Protein AF-A0A3N5P200-F1 (afdb_monomer)

Sequence (108 aa):
MTDNEIVDVAVVGGGVSGLSAAYELKKRKRSVVVLERDERPGGVIRTERVGEFVIDAGPDALLVQKPAAVALCNELGLGDRLFPTKLPRTAFILRNGELHPLPGASVL

Secondary structure (DSSP, 8-state):
-------SEEEE--BHHHHHHHHHHHHTT--EEEE-SSSSSBTT--EEEETTEEEESS-----TTSHHHHHHHHHTT-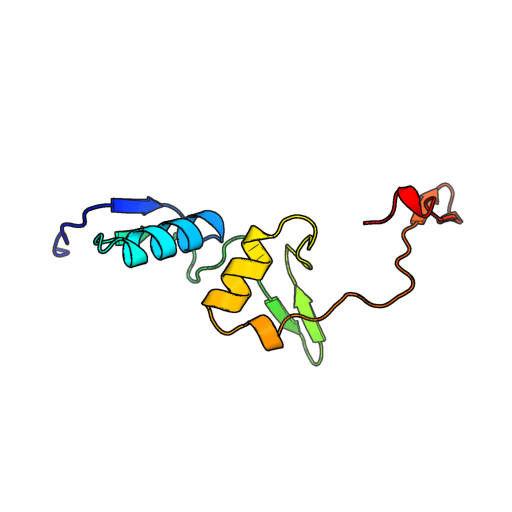GGG--PPPSSP--EEEETTEEEEPPGGG--

Foldseek 3Di:
DDDPDDWPEEFEALAPVSVVVVVVCVVVVGGYDYHHPDPDGHVQFDWDDDPPDIDTNHDDDDDVVPVVVCVVCVVVVNNVVDDDDDPPQWDFDQDPNDTHTDDSVPGD

Radius of gyration: 19.35 Å; Cα contacts (8 Å, |Δi|>4): 114; chains: 1; bounding box: 48×35×55 Å

Nearest PDB structures (foldseek):
  8eef-assembly1_A  TM=7.905E-01  e=2.473E-04  Corynebacterium ammoniagenes
  8eek-assembly1_A  TM=7.973E-01  e=3.230E-04  Corynebacterium ammoniagenes
  8eel-assembly2_B  TM=7.969E-01  e=4.510E-04  Corynebacterium ammoniagenes
  8eei-assembly1_A  TM=7.973E-01  e=5.155E-04  Corynebacterium ammoniagenes
  8eef-assembly2_B  TM=7.872E-01  e=4.822E-04  Corynebacterium ammoniagenes

pLDDT: mean 93.82, std 8.79, range [42.09, 98.56]

Structure (mmCIF, N/CA/C/O backbone):
data_AF-A0A3N5P200-F1
#
_entry.id   AF-A0A3N5P200-F1
#
loop_
_atom_site.group_PDB
_atom_site.id
_atom_site.type_symbol
_atom_site.label_atom_id
_atom_site.label_alt_id
_atom_site.label_comp_id
_atom_site.label_asym_id
_atom_site.label_entity_id
_atom_site.label_seq_id
_atom_site.pdbx_PDB_ins_code
_atom_site.Cartn_x
_atom_site.Cartn_y
_atom_site.Cartn_z
_atom_site.occupancy
_atom_site.B_iso_or_equiv
_atom_site.auth_seq_id
_atom_site.auth_comp_id
_atom_site.auth_asym_id
_atom_site.auth_atom_id
_atom_site.pdbx_PDB_model_num
ATOM 1 N N . MET A 1 1 ? -29.654 -16.324 13.836 1.00 42.09 1 MET A N 1
ATOM 2 C CA . MET A 1 1 ? -29.914 -14.893 14.086 1.00 42.09 1 MET A CA 1
ATOM 3 C C . MET A 1 1 ? -28.587 -14.303 14.500 1.00 42.09 1 MET A C 1
ATOM 5 O O . MET A 1 1 ? -28.072 -14.708 15.528 1.00 42.09 1 MET A O 1
ATOM 9 N N . THR A 1 2 ? -27.958 -13.524 13.627 1.00 49.53 2 THR A N 1
ATOM 10 C CA . THR A 1 2 ? -26.674 -12.873 13.911 1.00 49.53 2 THR A CA 1
ATOM 11 C C . THR A 1 2 ? -26.916 -11.723 14.878 1.00 49.53 2 THR A C 1
ATOM 13 O O . THR A 1 2 ? -27.797 -10.902 14.617 1.00 49.53 2 THR A O 1
ATOM 16 N N . ASP A 1 3 ? -26.170 -11.684 15.981 1.00 61.50 3 ASP A N 1
ATOM 17 C CA . ASP A 1 3 ? -26.147 -10.535 16.881 1.00 61.50 3 ASP A CA 1
ATOM 18 C C . ASP A 1 3 ? -25.823 -9.280 16.069 1.00 61.50 3 ASP A C 1
ATOM 20 O O . ASP A 1 3 ? -24.831 -9.223 15.340 1.00 61.50 3 ASP A O 1
ATOM 24 N N . ASN A 1 4 ? -26.716 -8.297 16.132 1.00 69.88 4 ASN A N 1
ATOM 25 C CA . ASN A 1 4 ? -26.542 -7.037 15.433 1.00 69.88 4 ASN A CA 1
ATOM 26 C C . ASN A 1 4 ? -25.586 -6.183 16.275 1.00 69.88 4 ASN A C 1
ATOM 28 O O . ASN A 1 4 ? -26.018 -5.478 17.187 1.00 69.88 4 ASN A O 1
ATOM 32 N N . GLU A 1 5 ? -24.283 -6.319 16.036 1.00 77.38 5 GLU A N 1
ATOM 33 C CA . GLU A 1 5 ? -23.275 -5.540 16.752 1.00 77.38 5 GLU A CA 1
ATOM 34 C C . GLU A 1 5 ? -23.427 -4.055 16.386 1.00 77.38 5 GLU A C 1
ATOM 36 O O . GLU A 1 5 ? -23.278 -3.654 15.230 1.00 77.38 5 GLU A O 1
ATOM 41 N N . ILE A 1 6 ? -23.779 -3.229 17.375 1.00 89.62 6 ILE A N 1
ATOM 42 C CA . ILE A 1 6 ? -23.916 -1.784 17.189 1.00 89.62 6 ILE A CA 1
ATOM 43 C C . ILE A 1 6 ? -22.513 -1.174 17.176 1.00 89.62 6 ILE A C 1
ATOM 45 O O . ILE A 1 6 ? -21.809 -1.190 18.186 1.00 89.62 6 ILE A O 1
ATOM 49 N N . VAL A 1 7 ? -22.128 -0.599 16.038 1.00 95.94 7 VAL A N 1
ATOM 50 C CA . VAL A 1 7 ? -20.871 0.139 15.861 1.00 95.94 7 VAL A CA 1
ATOM 51 C C . VAL A 1 7 ? -21.135 1.597 15.488 1.00 95.94 7 VAL A C 1
ATOM 53 O O . VAL A 1 7 ? -22.174 1.910 14.908 1.00 95.94 7 VAL A O 1
ATOM 56 N N . ASP A 1 8 ? -20.186 2.489 15.785 1.00 97.25 8 ASP A N 1
ATOM 57 C CA . ASP A 1 8 ? -20.280 3.907 15.417 1.00 97.25 8 ASP A CA 1
ATOM 58 C C . ASP A 1 8 ? -20.264 4.091 13.891 1.00 97.25 8 ASP A C 1
ATOM 60 O O . ASP A 1 8 ? -20.932 4.980 13.361 1.00 97.25 8 ASP A O 1
ATOM 64 N N . VAL A 1 9 ? -19.458 3.286 13.180 1.00 98.25 9 VAL A N 1
ATOM 65 C CA . VAL A 1 9 ? -19.245 3.413 11.731 1.00 98.25 9 VAL A CA 1
ATOM 66 C C . VAL A 1 9 ? -19.127 2.044 11.057 1.00 98.25 9 VAL A C 1
ATOM 68 O O . VAL A 1 9 ? -18.338 1.197 11.470 1.00 98.25 9 VAL A O 1
ATOM 71 N N . ALA A 1 10 ? -19.847 1.861 9.950 1.00 97.88 10 ALA A N 1
ATOM 72 C CA . ALA A 1 10 ? -19.617 0.764 9.014 1.00 97.88 10 ALA A CA 1
ATOM 73 C C . ALA A 1 10 ? -18.840 1.261 7.787 1.00 97.88 10 ALA A C 1
ATOM 75 O O . ALA A 1 10 ? -19.236 2.232 7.141 1.00 97.88 10 ALA A O 1
ATOM 76 N N . VAL A 1 11 ? -17.738 0.587 7.457 1.00 98.44 11 VAL A N 1
ATOM 77 C CA . VAL A 1 11 ? -16.939 0.832 6.250 1.00 98.44 11 VAL A CA 1
ATOM 78 C C . VAL A 1 11 ? -17.203 -0.297 5.260 1.00 98.44 11 VAL A C 1
ATOM 80 O O . VAL A 1 11 ? -16.958 -1.460 5.567 1.00 98.44 11 VAL A O 1
ATOM 83 N N . VAL A 1 12 ? -17.690 0.037 4.066 1.00 98.25 12 VAL A N 1
ATOM 84 C CA . VAL A 1 12 ? -17.948 -0.942 3.000 1.00 98.25 12 VAL A CA 1
ATOM 85 C C . VAL A 1 12 ? -16.774 -0.943 2.022 1.00 98.25 12 VAL A C 1
ATOM 87 O O . VAL A 1 12 ? -16.504 0.063 1.367 1.00 98.25 12 VAL A O 1
ATOM 90 N N . GLY A 1 13 ? -16.083 -2.078 1.936 1.00 98.56 13 GLY A N 1
ATOM 91 C CA . GLY A 1 13 ? -14.862 -2.292 1.164 1.00 98.56 13 GLY A CA 1
ATOM 92 C C . GLY A 1 13 ? -13.614 -2.363 2.049 1.00 98.56 13 GLY A C 1
ATOM 93 O O . GLY A 1 13 ? -13.258 -1.409 2.738 1.00 98.56 13 GLY A O 1
ATOM 94 N N . GLY A 1 14 ? -12.899 -3.481 1.973 1.00 98.44 14 GLY A N 1
ATOM 95 C CA . GLY A 1 14 ? -11.635 -3.776 2.649 1.00 98.44 14 GLY A CA 1
ATOM 96 C C . GLY A 1 14 ? -10.394 -3.468 1.807 1.00 98.44 14 GLY A C 1
ATOM 97 O O . GLY A 1 14 ? -9.332 -4.036 2.050 1.00 98.44 14 GLY A O 1
ATOM 98 N N . GLY A 1 15 ? -10.499 -2.585 0.809 1.00 98.38 15 GLY A N 1
ATOM 99 C CA . GLY A 1 15 ? -9.350 -2.043 0.075 1.00 98.38 15 GLY A CA 1
ATOM 100 C C . GLY A 1 15 ? -8.556 -1.005 0.878 1.00 98.38 15 GLY A C 1
ATOM 101 O O . GLY A 1 15 ? -8.953 -0.616 1.976 1.00 98.38 15 GLY A O 1
ATOM 102 N N . VAL A 1 16 ? -7.454 -0.495 0.314 1.00 97.44 16 VAL A N 1
ATOM 103 C CA . VAL A 1 16 ? -6.561 0.468 0.998 1.00 97.44 16 VAL A CA 1
ATOM 104 C C . VAL A 1 16 ? -7.293 1.693 1.551 1.00 97.44 16 VAL A C 1
ATOM 106 O O . VAL A 1 16 ? -7.009 2.112 2.670 1.00 97.44 16 VAL A O 1
ATOM 109 N N . SER A 1 17 ? -8.277 2.227 0.822 1.00 97.94 17 SER A N 1
ATOM 110 C CA . SER A 1 17 ? -9.080 3.366 1.277 1.00 97.94 17 SER A CA 1
ATOM 111 C C . SER A 1 17 ? -9.923 3.016 2.505 1.00 97.94 17 SER A C 1
ATOM 113 O O . SER A 1 17 ? -9.911 3.761 3.482 1.00 97.94 17 SER A O 1
ATOM 115 N N . GLY A 1 18 ? -10.611 1.872 2.482 1.00 98.56 18 GLY A N 1
ATOM 116 C CA . GLY A 1 18 ? -11.461 1.429 3.587 1.00 98.56 18 GLY A CA 1
ATOM 117 C C . GLY A 1 18 ? -10.657 1.034 4.823 1.00 98.56 18 GLY A C 1
ATOM 118 O O . GLY A 1 18 ? -10.967 1.475 5.927 1.00 98.56 18 GLY A O 1
ATOM 119 N N . LEU A 1 19 ? -9.560 0.293 4.641 1.00 98.44 19 LEU A N 1
ATOM 120 C CA . LEU A 1 19 ? -8.661 -0.079 5.736 1.00 98.44 19 LEU A CA 1
ATOM 121 C C . LEU A 1 19 ? -7.998 1.144 6.376 1.00 98.44 19 LEU A C 1
ATOM 123 O O . LEU A 1 19 ? -7.943 1.229 7.600 1.00 98.44 19 LEU A O 1
ATOM 127 N N . SER A 1 20 ? -7.550 2.114 5.574 1.00 97.88 20 SER A N 1
ATOM 128 C CA . SER A 1 20 ? -6.979 3.364 6.097 1.00 97.88 20 SER A CA 1
ATOM 129 C C . SER A 1 20 ? -8.023 4.180 6.862 1.00 97.88 20 SER A C 1
ATOM 131 O O . SER A 1 20 ? -7.729 4.700 7.937 1.00 97.88 20 SER A O 1
ATOM 133 N N . ALA A 1 21 ? -9.261 4.257 6.360 1.00 98.38 21 ALA A N 1
ATOM 134 C CA . ALA A 1 21 ? -10.352 4.933 7.060 1.00 98.38 21 ALA A CA 1
ATOM 135 C C . ALA A 1 21 ? -10.681 4.252 8.399 1.00 98.38 21 ALA A C 1
ATOM 137 O O . ALA A 1 21 ? -10.768 4.922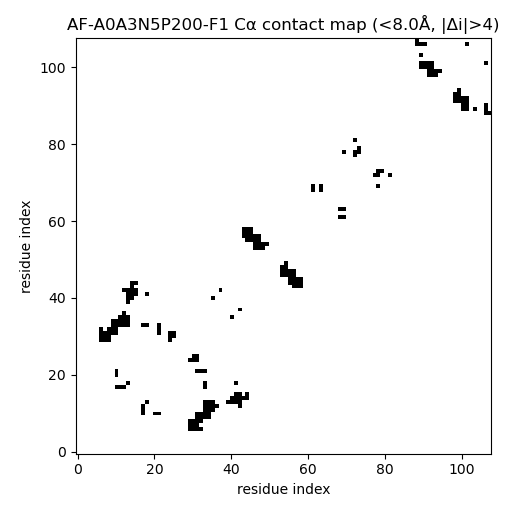 9.429 1.00 98.38 21 ALA A O 1
ATOM 138 N N . ALA A 1 22 ? -10.805 2.922 8.406 1.00 98.44 22 ALA A N 1
ATOM 139 C CA . ALA A 1 22 ? -11.058 2.149 9.619 1.00 98.44 22 ALA A CA 1
ATOM 140 C C . ALA A 1 22 ? -9.918 2.292 10.641 1.00 98.44 22 ALA A C 1
ATOM 142 O O . ALA A 1 22 ? -10.177 2.471 11.832 1.00 98.44 22 ALA A O 1
ATOM 143 N N . TYR A 1 23 ? -8.663 2.279 10.182 1.00 98.12 23 TYR A N 1
ATOM 144 C CA . TYR A 1 23 ? -7.484 2.514 11.016 1.00 98.12 23 TYR A CA 1
ATOM 145 C C . TYR A 1 23 ? -7.531 3.890 11.698 1.00 98.12 23 TYR A C 1
ATOM 147 O O . TYR A 1 23 ? -7.408 3.993 12.922 1.00 98.12 23 TYR A O 1
ATOM 155 N N . GLU A 1 24 ? -7.802 4.947 10.932 1.00 97.94 24 GLU A N 1
ATOM 156 C CA . GLU A 1 24 ? -7.899 6.316 11.444 1.00 97.94 24 GLU A CA 1
ATOM 157 C C . GLU A 1 24 ? -9.086 6.520 12.403 1.00 97.94 24 GLU A C 1
ATOM 159 O O . GLU A 1 24 ? -8.968 7.233 13.409 1.00 97.94 24 GLU A O 1
ATOM 164 N N . LEU A 1 25 ? -10.229 5.883 12.141 1.00 98.31 25 LEU A N 1
ATOM 165 C CA . LEU A 1 25 ? -11.389 5.897 13.038 1.00 98.31 25 LEU A CA 1
ATOM 166 C C . LEU A 1 25 ? -11.094 5.167 14.355 1.00 98.31 25 LEU A C 1
ATOM 168 O O . LEU A 1 25 ? -11.416 5.680 15.432 1.00 98.31 25 LEU A O 1
ATOM 172 N N . LYS A 1 26 ? -10.405 4.022 14.291 1.00 97.38 26 LYS A N 1
ATOM 173 C CA . LYS A 1 26 ? -9.992 3.264 15.478 1.00 97.38 26 LYS A CA 1
ATOM 174 C C . LYS A 1 26 ? -9.017 4.061 16.347 1.00 97.38 26 LYS A C 1
ATOM 176 O O . LYS A 1 26 ? -9.188 4.104 17.565 1.00 97.38 26 LYS A O 1
ATOM 181 N N . LYS A 1 27 ? -8.060 4.782 15.745 1.00 97.25 27 LYS A N 1
ATOM 182 C CA . LYS A 1 27 ? -7.177 5.730 16.462 1.00 97.25 27 LYS A CA 1
ATOM 183 C C . LYS A 1 27 ? -7.958 6.819 17.206 1.00 97.25 27 LYS A C 1
ATOM 185 O O . LYS A 1 27 ? -7.551 7.250 18.282 1.00 97.25 27 LYS A O 1
ATOM 190 N N . ARG A 1 28 ? -9.113 7.225 16.672 1.00 97.62 28 ARG A N 1
ATOM 191 C CA . ARG A 1 28 ? -10.045 8.186 17.293 1.00 97.62 28 ARG A CA 1
ATOM 192 C C . ARG A 1 28 ? -11.044 7.535 18.255 1.00 97.62 28 ARG A C 1
ATOM 194 O O . ARG A 1 28 ? -12.012 8.185 18.642 1.00 97.62 28 ARG A O 1
ATOM 201 N N . LYS A 1 29 ? -10.797 6.285 18.668 1.00 97.69 29 LYS A N 1
ATOM 202 C CA . LYS A 1 29 ? -11.606 5.523 19.632 1.00 97.69 29 LYS A CA 1
ATOM 203 C C . LYS A 1 29 ? -13.067 5.343 19.196 1.00 97.69 29 LYS A C 1
ATOM 205 O O . LYS A 1 29 ? -13.958 5.353 20.038 1.00 97.69 29 LYS A O 1
ATOM 210 N N . ARG A 1 30 ? -13.306 5.193 17.890 1.00 98.12 30 ARG A N 1
ATOM 211 C CA . ARG A 1 30 ? -14.613 4.802 17.340 1.00 98.12 30 ARG A CA 1
ATOM 212 C C . ARG A 1 30 ? -14.687 3.293 17.152 1.00 98.12 30 ARG A C 1
ATOM 214 O O . ARG A 1 30 ? -13.688 2.689 16.749 1.00 98.12 30 ARG A O 1
ATOM 221 N N . SER A 1 31 ? -15.844 2.693 17.423 1.00 97.62 31 SER A N 1
ATOM 222 C CA . SER A 1 31 ? -16.105 1.302 17.037 1.00 97.62 31 SER A CA 1
ATOM 223 C C . SER A 1 31 ? -16.404 1.241 15.538 1.00 97.62 31 SER A C 1
ATOM 225 O O . SER A 1 31 ? -17.159 2.053 15.003 1.00 97.62 31 SER A O 1
ATOM 227 N N . VAL A 1 32 ? -15.753 0.316 14.832 1.00 97.75 32 VAL A N 1
ATOM 228 C CA . VAL A 1 32 ? -15.827 0.228 13.369 1.00 97.75 32 VAL A CA 1
ATOM 229 C C . VAL A 1 32 ? -15.953 -1.221 12.945 1.00 97.75 32 VAL A C 1
ATOM 231 O O . VAL A 1 32 ? -15.167 -2.056 13.393 1.00 97.75 32 VAL A O 1
ATOM 234 N N . VAL A 1 33 ? -16.877 -1.488 12.024 1.00 97.44 33 VAL A N 1
ATOM 235 C CA . VAL A 1 33 ? -16.920 -2.742 11.263 1.00 97.44 33 VAL A CA 1
ATOM 236 C C . VAL A 1 33 ? -16.491 -2.478 9.821 1.00 97.44 33 VAL A C 1
ATOM 238 O O . VAL A 1 33 ? -16.891 -1.478 9.222 1.00 97.44 33 VAL A O 1
ATOM 241 N N . VAL A 1 34 ? -15.663 -3.362 9.262 1.00 98.19 34 VAL A N 1
ATOM 242 C CA . VAL A 1 34 ? -15.296 -3.347 7.839 1.00 98.19 34 VAL A CA 1
ATOM 243 C C . VAL A 1 34 ? -15.981 -4.524 7.163 1.00 98.19 34 VAL A C 1
ATOM 245 O O . VAL A 1 34 ? -15.799 -5.667 7.576 1.00 98.19 34 VAL A O 1
ATOM 248 N N . LEU A 1 35 ? -16.762 -4.238 6.129 1.00 97.88 35 LEU A N 1
ATOM 249 C CA . LEU A 1 35 ? -17.468 -5.230 5.330 1.00 97.88 35 LEU A CA 1
ATOM 250 C C . LEU A 1 35 ? -16.731 -5.388 4.000 1.00 97.88 35 LEU A C 1
ATOM 252 O O . LEU A 1 35 ? -16.716 -4.465 3.189 1.00 97.88 35 LEU A O 1
ATOM 256 N N . GLU A 1 36 ? -16.116 -6.543 3.781 1.00 98.00 36 GLU A N 1
ATOM 257 C CA . GLU A 1 36 ? -15.456 -6.910 2.526 1.00 98.00 36 GLU A CA 1
ATOM 258 C C . GLU A 1 36 ? -16.198 -8.102 1.915 1.00 98.00 36 GLU A C 1
ATOM 260 O O . GLU A 1 36 ? -16.622 -9.009 2.630 1.00 98.00 36 GLU A O 1
ATOM 265 N N . ARG A 1 37 ? -16.411 -8.057 0.600 1.00 98.00 37 ARG A N 1
ATOM 266 C CA . ARG A 1 37 ? -17.076 -9.125 -0.149 1.00 98.00 37 ARG A CA 1
ATOM 267 C C . ARG A 1 37 ? -16.115 -10.280 -0.419 1.00 98.00 37 ARG A C 1
ATOM 269 O O . ARG A 1 37 ? -16.545 -11.430 -0.439 1.00 98.00 37 ARG A O 1
ATOM 276 N N . ASP A 1 38 ? -14.856 -9.964 -0.687 1.00 96.81 38 ASP A N 1
ATOM 277 C CA . ASP A 1 38 ? -13.838 -10.947 -1.023 1.00 96.81 38 ASP A CA 1
ATOM 278 C C . ASP A 1 38 ? -13.329 -11.663 0.246 1.00 96.81 38 ASP A C 1
ATOM 280 O O . ASP A 1 38 ? -13.385 -11.142 1.358 1.00 96.81 38 ASP A O 1
ATOM 284 N N . GLU A 1 39 ? -12.770 -12.865 0.095 1.00 96.88 39 GLU A N 1
ATOM 285 C CA . GLU A 1 39 ? -12.278 -13.676 1.228 1.00 96.88 39 GLU A CA 1
ATOM 286 C C . GLU A 1 39 ? -11.052 -13.074 1.943 1.00 96.88 39 GLU A C 1
ATOM 288 O O . GLU A 1 39 ? -10.600 -13.581 2.971 1.00 96.88 39 GLU A O 1
ATOM 293 N N . ARG A 1 40 ? -10.484 -11.996 1.395 1.00 96.38 40 ARG A N 1
ATOM 294 C CA . ARG A 1 40 ? -9.304 -11.316 1.927 1.00 96.38 40 ARG A CA 1
ATOM 295 C C . ARG A 1 40 ? -9.463 -9.796 1.847 1.00 96.38 40 ARG A C 1
ATOM 297 O O . ARG A 1 40 ? -10.023 -9.289 0.875 1.00 96.38 40 ARG A O 1
ATOM 304 N N . PRO A 1 41 ? -8.864 -9.046 2.782 1.00 97.50 41 PRO A N 1
ATOM 305 C CA . PRO A 1 41 ? -8.696 -7.610 2.623 1.00 97.50 41 PRO A CA 1
ATOM 306 C C . PRO A 1 41 ? -7.596 -7.278 1.592 1.00 97.50 41 PRO A C 1
ATOM 308 O O . PRO A 1 41 ? -6.808 -8.129 1.164 1.00 97.50 41 PRO A O 1
ATOM 311 N N . GLY A 1 42 ? -7.523 -6.002 1.217 1.00 97.00 42 GLY A N 1
ATOM 312 C CA . GLY A 1 42 ? -6.503 -5.417 0.339 1.00 97.00 42 GLY A CA 1
ATOM 313 C C . GLY A 1 42 ? -7.062 -4.861 -0.971 1.00 97.00 42 GLY A C 1
ATOM 314 O O . GLY A 1 42 ? -6.487 -3.929 -1.540 1.00 97.00 42 GLY A O 1
ATOM 315 N N . GLY A 1 43 ? -8.214 -5.361 -1.430 1.00 96.88 43 GLY A N 1
ATOM 316 C CA . GLY A 1 43 ? -8.786 -4.992 -2.725 1.00 96.88 43 GLY A CA 1
ATOM 317 C C . GLY A 1 43 ? -7.791 -5.252 -3.863 1.00 96.88 43 GLY A C 1
ATOM 318 O O . GLY A 1 43 ? -7.242 -6.352 -3.978 1.00 96.88 43 GLY A O 1
ATOM 319 N N . VAL A 1 44 ? -7.514 -4.219 -4.668 1.00 96.50 44 VAL A N 1
ATOM 320 C CA . VAL A 1 44 ? -6.550 -4.283 -5.785 1.00 96.50 44 VAL A CA 1
ATOM 321 C C . VAL A 1 44 ? -5.095 -4.460 -5.341 1.00 96.50 44 VAL A C 1
ATOM 323 O O . VAL A 1 44 ? -4.266 -4.860 -6.152 1.00 96.50 44 VAL A O 1
ATOM 326 N N . ILE A 1 45 ? -4.762 -4.186 -4.073 1.00 97.31 45 ILE A N 1
ATOM 327 C CA . ILE A 1 45 ? -3.429 -4.481 -3.537 1.00 97.31 45 ILE A CA 1
ATOM 328 C C . ILE A 1 45 ? -3.370 -5.973 -3.229 1.00 97.31 45 ILE A C 1
ATOM 330 O O . ILE A 1 45 ? -4.063 -6.483 -2.337 1.00 97.31 45 ILE A O 1
ATOM 334 N N . ARG A 1 46 ? -2.548 -6.681 -3.998 1.00 96.25 46 ARG A N 1
ATOM 335 C CA . ARG A 1 46 ? -2.339 -8.117 -3.868 1.00 96.25 46 ARG A CA 1
ATOM 336 C C . ARG A 1 46 ? -0.931 -8.459 -4.321 1.00 96.25 46 ARG A C 1
ATOM 338 O O . ARG A 1 46 ? -0.551 -8.120 -5.435 1.00 96.25 46 ARG A O 1
ATOM 345 N N . THR A 1 47 ? -0.231 -9.196 -3.475 1.00 96.38 47 THR A N 1
ATOM 346 C CA . THR A 1 47 ? 1.068 -9.783 -3.788 1.00 96.38 47 THR A CA 1
ATOM 347 C C . THR A 1 47 ? 0.923 -11.301 -3.789 1.00 96.38 47 THR A C 1
ATOM 349 O O . THR A 1 47 ? 0.335 -11.879 -2.872 1.00 96.38 47 THR A O 1
ATOM 352 N N . GLU A 1 48 ? 1.448 -11.951 -4.818 1.00 95.94 48 GLU A N 1
ATOM 353 C CA . GLU A 1 48 ? 1.379 -13.394 -5.038 1.00 95.94 48 GLU A CA 1
ATOM 354 C C . GLU A 1 48 ? 2.780 -13.993 -5.123 1.00 95.94 48 GLU A C 1
ATOM 356 O O . GLU A 1 48 ? 3.734 -13.329 -5.527 1.00 95.94 48 GLU A O 1
ATOM 361 N N . ARG A 1 49 ? 2.908 -15.267 -4.741 1.00 97.50 49 ARG A N 1
ATOM 362 C CA . ARG A 1 49 ? 4.130 -16.046 -4.952 1.00 97.50 49 ARG A CA 1
ATOM 363 C C . ARG A 1 49 ? 3.877 -17.081 -6.033 1.00 97.50 49 ARG A C 1
ATOM 365 O O . ARG A 1 49 ? 2.985 -17.911 -5.879 1.00 97.50 49 ARG A O 1
ATOM 372 N N . VAL A 1 50 ? 4.663 -17.032 -7.103 1.00 96.56 50 VAL A N 1
ATOM 373 C CA . VAL A 1 50 ? 4.565 -17.964 -8.232 1.00 96.56 50 VAL A CA 1
ATOM 374 C C . VAL A 1 50 ? 5.942 -18.573 -8.455 1.00 96.56 50 VAL A C 1
ATOM 376 O O . VAL A 1 50 ? 6.852 -17.909 -8.945 1.00 96.56 50 VAL A O 1
ATOM 379 N N . GLY A 1 51 ? 6.116 -19.831 -8.044 1.00 96.31 51 GLY A N 1
ATOM 380 C CA . GLY A 1 51 ? 7.442 -20.445 -7.960 1.00 96.31 51 GLY A CA 1
ATOM 381 C C . GLY A 1 51 ? 8.352 -19.642 -7.026 1.00 96.31 51 GLY A C 1
ATOM 382 O O . GLY A 1 51 ? 7.993 -19.380 -5.879 1.00 96.31 51 GLY A O 1
ATOM 383 N N . GLU A 1 52 ? 9.508 -19.217 -7.532 1.00 97.50 52 GLU A N 1
ATOM 384 C CA . GLU A 1 52 ? 10.471 -18.390 -6.789 1.00 97.50 52 GLU A CA 1
ATOM 385 C C . GLU A 1 52 ? 10.178 -16.881 -6.878 1.00 97.50 52 GLU A C 1
ATOM 387 O O . GLU A 1 52 ? 10.851 -16.073 -6.235 1.00 97.50 52 GLU A O 1
ATOM 392 N N . PHE A 1 53 ? 9.167 -16.480 -7.654 1.00 97.25 53 PHE A N 1
ATOM 393 C CA . PHE A 1 53 ? 8.850 -15.076 -7.897 1.00 97.25 53 PHE A CA 1
ATOM 394 C C . PHE A 1 53 ? 7.837 -14.523 -6.896 1.00 97.25 53 PHE A C 1
ATOM 396 O O . PHE A 1 53 ? 6.937 -15.223 -6.431 1.00 97.25 53 PHE A O 1
ATOM 403 N N . VAL A 1 54 ? 7.968 -13.226 -6.617 1.00 96.50 54 VAL A N 1
ATOM 404 C CA . VAL A 1 54 ? 6.976 -12.405 -5.915 1.00 96.50 54 VAL A CA 1
ATOM 405 C C . VAL A 1 54 ? 6.418 -11.411 -6.928 1.00 96.50 54 VAL A C 1
ATOM 407 O O . VAL A 1 54 ? 7.196 -10.720 -7.582 1.00 96.50 54 VAL A O 1
ATOM 410 N N . ILE A 1 55 ? 5.098 -11.378 -7.088 1.00 96.69 55 ILE A N 1
ATOM 411 C CA . ILE A 1 55 ? 4.415 -10.624 -8.145 1.00 96.69 55 ILE A CA 1
ATOM 412 C C . ILE A 1 55 ? 3.329 -9.759 -7.515 1.00 96.69 55 ILE A C 1
ATOM 414 O O . ILE A 1 55 ? 2.498 -10.273 -6.770 1.00 96.69 55 ILE A O 1
ATOM 418 N N . ASP A 1 56 ? 3.297 -8.474 -7.851 1.00 96.62 56 ASP A N 1
ATOM 419 C CA . ASP A 1 56 ? 2.169 -7.607 -7.524 1.00 96.62 56 ASP A CA 1
ATOM 420 C C . ASP A 1 56 ? 1.111 -7.689 -8.630 1.00 96.62 56 ASP A C 1
ATOM 422 O O . ASP A 1 56 ? 1.403 -7.493 -9.809 1.00 96.62 56 ASP A O 1
ATOM 426 N N . ALA A 1 57 ? -0.133 -8.001 -8.261 1.00 95.06 57 ALA A N 1
ATOM 427 C CA . ALA A 1 57 ? -1.236 -8.172 -9.213 1.00 95.06 57 ALA A CA 1
ATOM 428 C C . ALA A 1 57 ? -1.949 -6.852 -9.566 1.00 95.06 57 ALA A C 1
ATOM 430 O O . ALA A 1 57 ? -2.896 -6.844 -10.353 1.00 95.06 57 ALA A O 1
ATOM 431 N N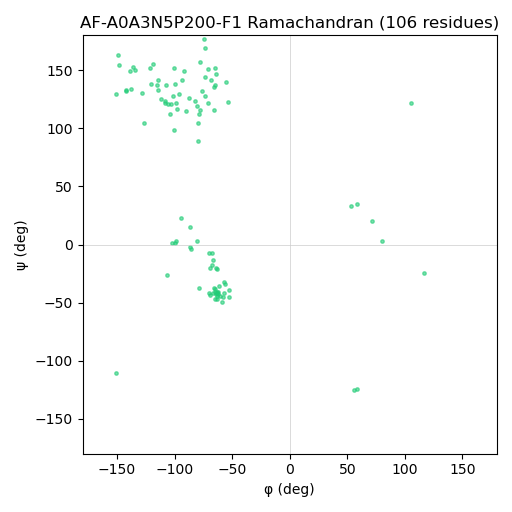 . GLY A 1 58 ? -1.535 -5.744 -8.952 1.00 94.75 58 GLY A N 1
ATOM 432 C CA . GLY A 1 58 ? -2.145 -4.431 -9.114 1.00 94.75 58 GLY A CA 1
ATOM 433 C C . GLY A 1 58 ? -1.103 -3.331 -8.912 1.00 94.75 58 GLY A C 1
ATOM 434 O O . GLY A 1 58 ? -0.238 -3.180 -9.770 1.00 94.75 58 GLY A O 1
ATOM 435 N N . PRO A 1 59 ? -1.160 -2.547 -7.822 1.00 95.25 59 PRO A N 1
ATOM 436 C CA . PRO A 1 59 ? -0.132 -1.548 -7.531 1.00 95.25 59 PRO A CA 1
ATOM 437 C C . PRO A 1 59 ? 1.224 -2.190 -7.220 1.00 95.25 59 PRO A C 1
ATOM 439 O O . PRO A 1 59 ? 1.282 -3.117 -6.417 1.00 95.25 59 PRO A O 1
ATOM 442 N N . ASP A 1 60 ? 2.291 -1.645 -7.798 1.00 92.81 60 ASP A N 1
ATOM 443 C CA . ASP A 1 60 ? 3.679 -2.111 -7.663 1.00 92.81 60 ASP A CA 1
ATOM 444 C C . ASP A 1 60 ? 4.544 -1.194 -6.775 1.00 92.81 60 ASP A C 1
ATOM 446 O O . ASP A 1 60 ? 5.525 -1.629 -6.172 1.00 92.81 60 ASP A O 1
ATOM 450 N N . ALA A 1 61 ? 4.197 0.093 -6.679 1.00 92.75 61 ALA A N 1
ATOM 451 C CA . ALA A 1 61 ? 4.988 1.074 -5.946 1.00 92.75 61 ALA A CA 1
ATOM 452 C C . ALA A 1 61 ? 4.157 2.203 -5.316 1.00 92.75 61 ALA A C 1
ATOM 454 O O . ALA A 1 61 ? 3.016 2.489 -5.684 1.00 92.75 61 ALA A O 1
ATOM 455 N N . LEU A 1 62 ? 4.783 2.896 -4.361 1.00 93.12 62 LEU A N 1
ATOM 456 C CA . LEU A 1 62 ? 4.286 4.135 -3.767 1.00 93.12 62 LEU A CA 1
ATOM 457 C C . LEU A 1 62 ? 4.992 5.343 -4.395 1.00 93.12 62 LEU A C 1
ATOM 459 O O . LEU A 1 62 ? 6.214 5.357 -4.540 1.00 93.12 62 LEU A O 1
ATOM 463 N N . LEU A 1 63 ? 4.235 6.403 -4.686 1.00 91.00 63 LEU A N 1
ATOM 464 C CA . LEU A 1 63 ? 4.800 7.699 -5.069 1.00 91.00 63 LEU A CA 1
ATOM 465 C C . LEU A 1 63 ? 5.265 8.447 -3.819 1.00 91.00 63 LEU A C 1
ATOM 467 O O . LEU A 1 63 ? 4.447 9.004 -3.087 1.00 91.00 63 LEU A O 1
ATOM 471 N N . VAL A 1 64 ? 6.576 8.492 -3.586 1.00 89.31 64 VAL A 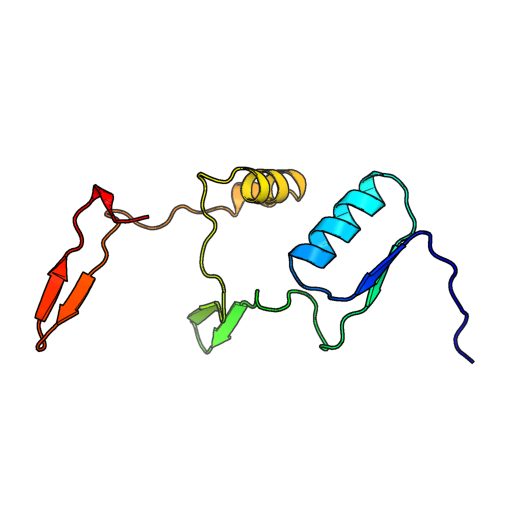N 1
ATOM 472 C CA . VAL A 1 64 ? 7.170 9.128 -2.393 1.00 89.31 64 VAL A CA 1
ATOM 473 C C . VAL A 1 64 ? 6.906 10.635 -2.310 1.00 89.31 64 VAL A C 1
ATOM 475 O O . VAL A 1 64 ? 6.916 11.196 -1.219 1.00 89.31 64 VAL A O 1
ATOM 478 N N . GLN A 1 65 ? 6.593 11.288 -3.436 1.00 90.00 65 GLN A N 1
ATOM 479 C CA . GLN A 1 65 ? 6.150 12.687 -3.469 1.00 90.00 65 GLN A CA 1
ATOM 480 C C . GLN A 1 65 ? 4.809 12.889 -2.736 1.00 90.00 65 GLN A C 1
ATOM 482 O O . GLN A 1 65 ? 4.478 14.012 -2.357 1.00 90.00 65 GLN A O 1
ATOM 487 N N . LYS A 1 66 ? 4.027 11.817 -2.532 1.00 92.88 66 LYS A N 1
ATOM 488 C CA . LYS A 1 66 ? 2.805 11.808 -1.720 1.00 92.88 66 LYS A CA 1
ATOM 489 C C . LYS A 1 66 ? 3.120 11.197 -0.347 1.00 92.88 66 LYS A C 1
ATOM 491 O O . LYS A 1 66 ? 3.100 9.974 -0.200 1.00 92.88 66 LYS A O 1
ATOM 496 N N . PRO A 1 67 ? 3.359 12.017 0.691 1.00 94.75 67 PRO A N 1
ATOM 497 C CA . PRO A 1 67 ? 3.941 11.539 1.946 1.00 94.75 67 PRO A CA 1
ATOM 498 C C . PRO A 1 67 ? 3.010 10.636 2.762 1.00 94.75 67 PRO A C 1
ATOM 500 O O . PRO A 1 67 ? 3.489 9.882 3.601 1.00 94.75 67 PRO A O 1
ATOM 503 N N . ALA A 1 68 ? 1.695 10.685 2.527 1.00 95.75 68 ALA A N 1
ATOM 504 C CA . ALA A 1 68 ? 0.704 9.992 3.351 1.00 95.75 68 ALA A CA 1
ATOM 505 C C . ALA A 1 68 ? 0.938 8.474 3.445 1.00 95.75 68 ALA A C 1
ATOM 507 O O . ALA A 1 68 ? 0.845 7.912 4.532 1.00 95.75 68 ALA A O 1
ATOM 508 N N . ALA A 1 69 ? 1.286 7.815 2.334 1.00 94.75 69 ALA A N 1
ATOM 509 C CA . ALA A 1 69 ? 1.525 6.372 2.339 1.00 94.75 69 ALA A CA 1
ATOM 510 C C . ALA A 1 69 ? 2.813 6.005 3.094 1.00 94.75 69 ALA A C 1
ATOM 512 O O . ALA A 1 69 ? 2.814 5.073 3.890 1.00 94.75 69 ALA A O 1
ATOM 513 N N . VAL A 1 70 ? 3.886 6.783 2.906 1.00 96.06 70 VAL A N 1
ATOM 514 C CA . VAL A 1 70 ? 5.157 6.601 3.630 1.00 96.06 70 VAL A CA 1
ATOM 515 C C . VAL A 1 70 ? 4.964 6.842 5.129 1.00 96.06 70 VAL A C 1
ATOM 517 O O . VAL A 1 70 ? 5.442 6.060 5.948 1.00 96.06 70 VAL A O 1
ATOM 520 N N . ALA A 1 71 ? 4.218 7.887 5.496 1.00 96.69 71 ALA A N 1
ATOM 521 C CA . ALA A 1 71 ? 3.883 8.183 6.884 1.00 96.69 71 ALA A CA 1
ATOM 522 C C . ALA A 1 71 ? 3.091 7.038 7.531 1.00 96.69 71 ALA A C 1
ATOM 524 O O . ALA A 1 71 ? 3.437 6.617 8.633 1.00 96.69 71 ALA A O 1
ATOM 525 N N . LEU A 1 72 ? 2.097 6.484 6.826 1.00 96.62 72 LEU A N 1
ATOM 526 C CA . LEU A 1 72 ? 1.338 5.327 7.301 1.00 96.62 72 LEU A CA 1
ATOM 527 C C . LEU A 1 72 ? 2.232 4.091 7.472 1.00 96.62 72 LEU A C 1
ATOM 529 O O . LEU A 1 72 ? 2.133 3.405 8.485 1.00 96.62 72 LEU A O 1
ATOM 533 N N . CYS A 1 73 ? 3.140 3.814 6.530 1.00 96.94 73 CYS A N 1
ATOM 534 C CA . CYS A 1 73 ? 4.105 2.723 6.680 1.00 96.94 73 CYS A CA 1
ATOM 535 C C . CYS A 1 73 ? 4.969 2.898 7.934 1.00 96.94 73 CYS A C 1
ATOM 537 O O . CYS A 1 73 ? 5.133 1.941 8.686 1.00 96.94 73 CYS A O 1
ATOM 539 N N . ASN A 1 74 ? 5.480 4.103 8.194 1.00 97.12 74 ASN A N 1
ATOM 540 C CA . ASN A 1 74 ? 6.261 4.381 9.401 1.00 97.12 74 ASN A CA 1
ATOM 541 C C . ASN A 1 74 ? 5.431 4.195 10.677 1.00 97.12 74 ASN A C 1
ATOM 543 O O . ASN A 1 74 ? 5.895 3.552 11.615 1.00 97.12 74 ASN A O 1
ATOM 547 N N . GLU A 1 75 ? 4.197 4.700 10.699 1.00 97.44 75 GLU A N 1
ATOM 548 C CA . GLU A 1 75 ? 3.296 4.554 11.847 1.00 97.44 75 GLU A CA 1
ATOM 549 C C . GLU A 1 75 ? 2.973 3.081 12.151 1.00 97.44 75 GLU A C 1
ATOM 551 O O . GLU A 1 75 ? 2.890 2.680 13.311 1.00 97.44 75 GLU A O 1
ATOM 556 N N . LEU A 1 76 ? 2.852 2.254 11.110 1.00 97.06 76 LEU A N 1
ATOM 557 C CA . LEU A 1 76 ? 2.625 0.812 11.223 1.00 97.06 76 LEU A CA 1
ATOM 558 C C . LEU A 1 76 ? 3.905 0.003 11.513 1.00 97.06 76 LEU A C 1
ATOM 560 O O . LEU A 1 76 ? 3.846 -1.227 11.539 1.00 97.06 76 LEU A O 1
ATOM 564 N N . GLY A 1 77 ? 5.061 0.652 11.702 1.00 97.88 77 GLY A N 1
ATOM 565 C CA . GLY A 1 77 ? 6.345 -0.026 11.931 1.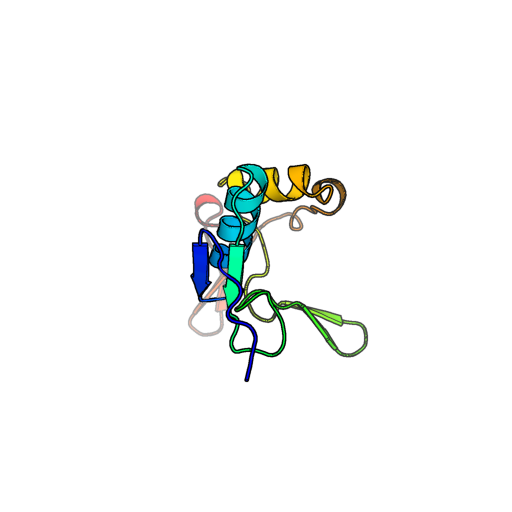00 97.88 77 GLY A CA 1
ATOM 566 C C . GLY A 1 77 ? 6.910 -0.736 10.693 1.00 97.88 77 GLY A C 1
ATOM 567 O O . GLY A 1 77 ? 7.730 -1.641 10.809 1.00 97.88 77 GLY A O 1
ATOM 568 N N . LEU A 1 78 ? 6.462 -0.349 9.497 1.00 97.31 78 LEU A N 1
ATOM 569 C CA . LEU A 1 78 ? 6.888 -0.898 8.205 1.00 97.31 78 LEU A CA 1
ATOM 570 C C . LEU A 1 78 ? 7.936 -0.026 7.498 1.00 97.31 78 LEU A C 1
ATOM 572 O O . LEU A 1 78 ? 8.319 -0.349 6.376 1.00 97.31 78 LEU A O 1
ATOM 576 N N . GLY A 1 79 ? 8.394 1.063 8.122 1.00 96.00 79 GLY A N 1
ATOM 577 C CA . GLY A 1 79 ? 9.349 2.009 7.532 1.00 96.00 79 GLY A CA 1
ATOM 578 C C . GLY A 1 79 ? 10.618 1.339 7.002 1.00 96.00 79 GLY A C 1
ATOM 579 O O . GLY A 1 79 ? 10.988 1.547 5.849 1.00 96.00 79 GLY A O 1
ATOM 580 N N . ASP A 1 80 ? 11.202 0.430 7.784 1.00 97.19 80 ASP A N 1
ATOM 581 C CA . ASP A 1 80 ? 12.425 -0.306 7.417 1.00 97.19 80 ASP A CA 1
ATOM 582 C C . ASP A 1 80 ? 12.216 -1.328 6.286 1.00 97.19 80 ASP A C 1
ATOM 584 O O . ASP A 1 80 ? 13.166 -1.934 5.790 1.00 97.19 80 ASP A O 1
ATOM 588 N N . ARG A 1 81 ? 10.962 -1.545 5.869 1.00 95.62 81 ARG A N 1
ATOM 589 C CA . ARG A 1 81 ? 10.591 -2.415 4.745 1.00 95.62 81 ARG A CA 1
ATOM 590 C C . ARG A 1 81 ? 10.323 -1.630 3.461 1.00 95.62 81 ARG A C 1
ATOM 592 O O . ARG A 1 81 ? 9.949 -2.239 2.459 1.00 95.62 81 ARG A O 1
ATOM 599 N N . LEU A 1 82 ? 10.476 -0.306 3.479 1.00 95.19 82 LEU A N 1
ATOM 600 C CA . LEU A 1 82 ? 10.399 0.521 2.282 1.00 95.19 82 LEU A CA 1
ATOM 601 C C . LEU A 1 82 ? 11.738 0.489 1.546 1.00 95.19 82 LEU A C 1
ATOM 603 O O . LEU A 1 82 ? 12.774 0.858 2.093 1.00 95.19 82 LEU A O 1
ATOM 607 N N . PHE A 1 83 ? 11.702 0.096 0.275 1.00 93.81 83 PHE A N 1
ATOM 608 C CA . PHE A 1 83 ? 12.881 0.041 -0.583 1.00 93.81 83 PHE A CA 1
ATOM 609 C C . PHE A 1 83 ? 12.697 0.953 -1.800 1.00 93.81 83 PHE A C 1
ATOM 611 O O . PHE A 1 83 ? 11.611 0.979 -2.386 1.00 93.81 83 PHE A O 1
ATOM 618 N N . PRO A 1 84 ? 13.732 1.708 -2.209 1.00 92.00 84 PRO A N 1
ATOM 619 C CA . PRO A 1 84 ? 13.660 2.514 -3.417 1.00 92.00 84 PRO A CA 1
ATOM 620 C C . PRO A 1 84 ? 13.665 1.621 -4.663 1.00 92.00 84 PRO A C 1
ATOM 622 O O . PRO A 1 84 ? 14.281 0.554 -4.690 1.00 92.00 84 PRO A O 1
ATOM 625 N N . THR A 1 85 ? 13.040 2.095 -5.740 1.00 90.12 85 THR A N 1
ATOM 626 C CA . THR A 1 85 ? 13.206 1.476 -7.060 1.00 90.12 85 THR A CA 1
ATOM 627 C C . THR A 1 85 ? 14.655 1.630 -7.537 1.00 90.12 85 THR A C 1
ATOM 629 O O . THR A 1 85 ? 15.335 2.601 -7.195 1.00 90.12 85 THR A O 1
ATOM 632 N N . LYS A 1 86 ? 15.130 0.695 -8.367 1.00 89.62 86 LYS A N 1
ATOM 633 C CA . LYS A 1 86 ? 16.500 0.722 -8.902 1.00 89.62 86 LYS A CA 1
ATOM 634 C C . LYS A 1 86 ? 16.739 1.942 -9.803 1.00 89.62 86 LYS A C 1
ATOM 636 O O . LYS A 1 86 ? 15.837 2.392 -10.506 1.00 89.62 86 LYS A O 1
ATOM 641 N N . LEU A 1 87 ? 17.972 2.450 -9.784 1.00 89.44 87 LEU A N 1
ATOM 642 C CA . LEU A 1 87 ? 18.451 3.509 -10.676 1.00 89.44 87 LEU A CA 1
ATOM 643 C C . LEU A 1 87 ? 19.278 2.918 -11.838 1.00 89.44 87 LEU A C 1
ATOM 645 O O . LEU A 1 87 ? 19.925 1.888 -11.635 1.00 89.44 87 LEU A O 1
ATOM 649 N N . PRO A 1 88 ? 19.313 3.574 -13.016 1.00 90.00 88 PRO A N 1
ATOM 650 C CA . PRO A 1 88 ? 18.531 4.759 -13.381 1.00 90.00 88 PRO A CA 1
ATOM 651 C C . PRO A 1 88 ? 17.056 4.415 -13.637 1.00 90.00 88 PRO A C 1
ATOM 653 O O . PRO A 1 88 ? 16.737 3.367 -14.195 1.00 90.00 88 PRO A O 1
ATOM 656 N N . ARG A 1 89 ? 16.148 5.321 -13.257 1.00 89.31 89 ARG A N 1
ATOM 657 C CA . ARG A 1 89 ? 14.732 5.219 -13.630 1.00 89.31 89 ARG A CA 1
ATOM 658 C C . ARG A 1 89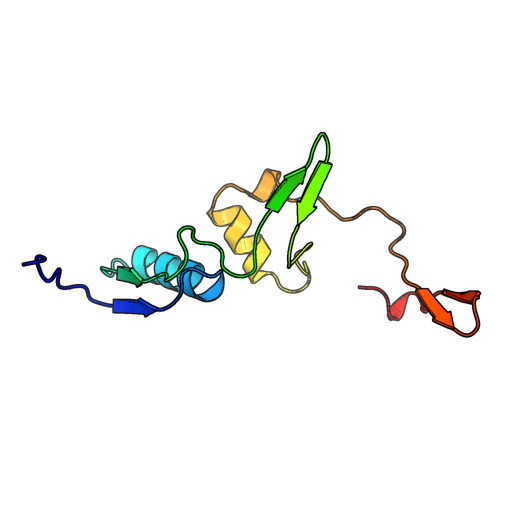 ? 14.602 5.518 -15.119 1.00 89.31 89 ARG A C 1
ATOM 660 O O . ARG A 1 89 ? 15.018 6.583 -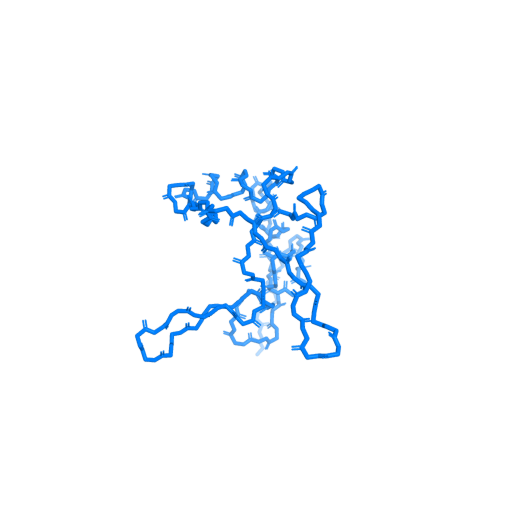15.569 1.00 89.31 89 ARG A O 1
ATOM 667 N N . THR A 1 90 ? 14.055 4.576 -15.878 1.00 92.06 90 THR A N 1
ATOM 668 C CA . THR A 1 90 ? 13.857 4.708 -17.325 1.00 92.06 90 THR A CA 1
ATOM 669 C C . THR A 1 90 ? 12.476 4.204 -17.707 1.00 92.06 90 THR A C 1
ATOM 671 O O . THR A 1 90 ? 11.899 3.359 -17.027 1.00 92.06 90 THR A O 1
ATOM 674 N N . ALA A 1 91 ? 11.942 4.743 -18.795 1.00 94.25 91 ALA A N 1
ATOM 675 C CA . ALA A 1 91 ? 10.694 4.301 -19.390 1.00 94.25 91 ALA A CA 1
ATOM 676 C C . ALA A 1 91 ? 10.769 4.518 -20.904 1.00 94.25 91 ALA A C 1
ATOM 678 O O . ALA A 1 91 ? 11.532 5.365 -21.375 1.00 94.25 91 ALA A O 1
ATOM 679 N N . PHE A 1 92 ? 9.999 3.743 -21.661 1.00 95.94 92 PHE A N 1
ATOM 680 C CA . PHE A 1 92 ? 10.052 3.730 -23.120 1.00 95.94 92 PHE A CA 1
ATOM 681 C C . PHE A 1 92 ? 8.647 3.759 -23.716 1.00 95.94 92 PHE A C 1
ATOM 683 O O . PHE A 1 92 ? 7.707 3.211 -23.141 1.00 95.94 92 PHE A O 1
ATOM 690 N N . ILE A 1 93 ? 8.527 4.352 -24.900 1.00 96.50 93 ILE A N 1
ATOM 691 C CA . ILE A 1 93 ? 7.362 4.222 -25.774 1.00 96.50 93 ILE A CA 1
ATOM 692 C C . ILE A 1 93 ? 7.741 3.258 -26.897 1.00 96.50 93 ILE A C 1
ATOM 694 O O . ILE A 1 93 ? 8.673 3.528 -27.654 1.00 96.50 93 ILE A O 1
ATOM 698 N N . LEU A 1 94 ? 7.012 2.149 -27.028 1.00 97.56 94 LEU A N 1
ATOM 699 C CA . LEU A 1 94 ? 7.149 1.244 -28.168 1.00 97.56 94 LEU A CA 1
ATOM 700 C C . LEU A 1 94 ? 6.362 1.799 -29.360 1.00 97.56 94 LEU A C 1
ATOM 702 O O . LEU A 1 94 ? 5.138 1.936 -29.287 1.00 97.56 94 LEU A O 1
ATOM 706 N N . ARG A 1 95 ? 7.044 2.088 -30.470 1.00 97.88 95 ARG A N 1
ATOM 707 C CA . ARG A 1 95 ? 6.414 2.550 -31.714 1.00 97.88 95 ARG A CA 1
ATOM 708 C C . ARG A 1 95 ? 7.123 1.930 -32.910 1.00 97.88 95 ARG A C 1
ATOM 710 O O . ARG A 1 95 ? 8.340 1.957 -32.990 1.00 97.88 95 ARG A O 1
ATOM 717 N N . ASN A 1 96 ? 6.356 1.376 -33.850 1.00 97.50 96 ASN A N 1
ATOM 718 C CA . AS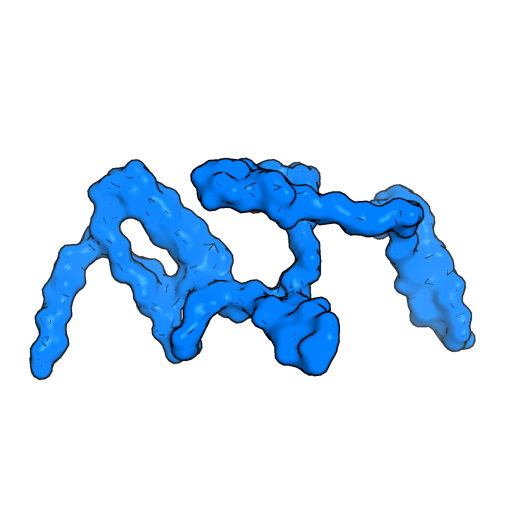N A 1 96 ? 6.884 0.759 -35.076 1.00 97.50 96 ASN A CA 1
ATOM 719 C C . ASN A 1 96 ? 7.972 -0.312 -34.830 1.00 97.50 96 ASN A C 1
ATOM 721 O O . ASN A 1 96 ? 8.883 -0.463 -35.635 1.00 97.50 96 ASN A O 1
ATOM 725 N N . GLY A 1 97 ? 7.881 -1.051 -33.719 1.00 97.94 97 GLY A N 1
ATOM 726 C CA . GLY A 1 97 ? 8.863 -2.077 -33.349 1.00 97.94 97 GLY A CA 1
ATOM 727 C C . GLY A 1 97 ? 10.142 -1.545 -32.692 1.00 97.94 97 GLY A C 1
ATOM 728 O O . GLY A 1 97 ? 11.014 -2.343 -32.365 1.00 97.94 97 GLY A O 1
ATOM 729 N N . GLU A 1 98 ? 10.245 -0.236 -32.454 1.00 98.19 98 GLU A N 1
ATOM 730 C CA . GLU A 1 98 ? 11.394 0.400 -31.808 1.00 98.19 98 GLU A CA 1
ATOM 731 C C . GLU A 1 98 ? 11.006 1.003 -30.447 1.00 98.19 98 GLU A C 1
ATOM 733 O O . GLU A 1 98 ? 9.911 1.548 -30.268 1.00 98.19 98 GLU A O 1
ATOM 738 N N . LEU A 1 99 ? 11.902 0.881 -29.461 1.00 98.06 99 LEU A N 1
ATOM 739 C CA . LEU A 1 99 ? 11.745 1.476 -28.134 1.00 98.06 99 LEU A CA 1
ATOM 740 C C . LEU A 1 99 ? 12.355 2.879 -28.116 1.00 98.06 99 LEU A C 1
ATOM 742 O O . LEU A 1 99 ? 13.572 3.036 -28.192 1.00 98.06 99 LEU A O 1
ATOM 746 N N . HIS A 1 100 ? 11.518 3.895 -27.932 1.00 96.56 100 HIS A N 1
ATOM 747 C CA . HIS A 1 100 ? 11.964 5.277 -27.790 1.00 96.56 100 HIS A CA 1
ATOM 748 C C . HIS A 1 100 ? 12.011 5.665 -26.308 1.00 96.56 100 HIS A C 1
ATOM 750 O O . HIS A 1 100 ? 10.979 5.570 -25.637 1.00 96.56 100 HIS A O 1
ATOM 756 N N . PRO A 1 101 ? 13.165 6.093 -25.769 1.00 95.62 101 PRO A N 1
ATOM 757 C CA . PRO A 1 101 ? 13.260 6.482 -24.368 1.00 95.62 101 PRO A CA 1
ATOM 758 C C . PRO A 1 101 ? 12.397 7.715 -24.093 1.00 95.62 101 PRO A C 1
ATOM 760 O O . PRO A 1 101 ? 12.393 8.676 -24.867 1.00 95.62 101 PRO A O 1
ATOM 763 N N . LEU A 1 102 ? 11.684 7.705 -22.967 1.00 96.00 102 LEU A N 1
ATOM 764 C CA . LEU A 1 102 ? 11.037 8.906 -22.458 1.00 96.00 102 LEU A CA 1
ATOM 765 C C . LEU A 1 102 ? 12.100 9.914 -21.991 1.00 96.00 102 LEU A C 1
ATOM 767 O O . LEU A 1 102 ? 13.098 9.515 -21.382 1.00 96.00 102 LEU A O 1
ATOM 771 N N . PRO A 1 103 ? 11.894 11.223 -22.224 1.00 92.56 103 PRO A N 1
ATOM 772 C CA . PRO A 1 103 ? 12.728 12.254 -21.621 1.00 92.56 103 PRO A CA 1
ATOM 773 C C . PRO A 1 103 ? 12.747 12.107 -20.097 1.00 92.56 103 PRO A C 1
ATOM 775 O O . PRO A 1 103 ? 11.708 11.859 -19.489 1.00 92.56 103 PRO A O 1
ATOM 778 N N . GLY A 1 104 ? 13.906 12.307 -19.462 1.00 87.75 104 GLY A N 1
ATOM 779 C CA . GLY A 1 104 ? 14.068 12.061 -18.021 1.00 87.75 104 GLY A CA 1
ATOM 780 C C . GLY A 1 104 ? 13.078 12.826 -17.132 1.00 87.75 104 GLY A C 1
ATOM 781 O O . GLY A 1 104 ? 12.601 12.282 -16.145 1.00 87.75 104 GLY A O 1
ATOM 782 N N . ALA A 1 105 ? 12.690 14.046 -17.520 1.00 85.94 105 ALA A N 1
ATOM 783 C CA . ALA A 1 105 ? 11.692 14.846 -16.800 1.00 85.94 105 ALA A CA 1
ATOM 784 C C . ALA A 1 105 ? 10.267 14.250 -16.827 1.00 85.94 105 ALA A C 1
ATOM 786 O O . ALA A 1 105 ? 9.396 14.707 -16.093 1.00 85.94 105 ALA A O 1
ATOM 787 N N . SER A 1 106 ? 10.017 13.262 -17.688 1.00 87.06 106 SER A N 1
ATOM 788 C CA . SER A 1 106 ? 8.734 12.570 -17.837 1.00 87.06 106 SER A CA 1
ATOM 789 C C . SER A 1 106 ? 8.714 11.189 -17.172 1.00 87.06 106 SER A C 1
ATOM 791 O O . SER A 1 106 ? 7.702 10.498 -17.259 1.00 87.06 106 SER A O 1
ATOM 793 N N . VAL A 1 107 ? 9.810 10.772 -16.528 1.00 85.94 107 VAL A N 1
ATOM 794 C CA . VAL A 1 107 ? 9.903 9.501 -15.797 1.00 85.94 107 VAL A CA 1
ATOM 795 C C . VAL A 1 107 ? 9.625 9.751 -14.310 1.00 85.94 107 VAL A C 1
ATOM 797 O O . VAL A 1 107 ? 10.208 10.660 -13.720 1.00 85.94 107 VAL A O 1
ATOM 800 N N . LEU A 1 108 ? 8.714 8.960 -13.728 1.00 71.25 108 LEU A N 1
ATOM 801 C CA . LEU A 1 108 ? 8.295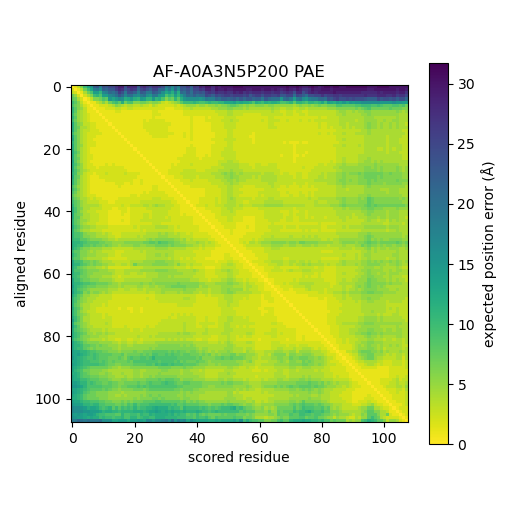 9.029 -12.317 1.00 71.25 108 LEU A CA 1
ATOM 802 C C . LEU A 1 108 ? 9.326 8.432 -11.348 1.00 71.25 108 LEU A C 1
ATOM 804 O O . LEU A 1 108 ? 9.976 7.424 -11.708 1.00 71.25 108 LEU A O 1
#

Mean predicted aligned error: 4.77 Å

Solvent-accessible surface area (backbone atoms only — not comparable to full-atom values): 7035 Å² total; per-residue (Å²): 134,81,83,81,79,87,55,80,41,80,38,82,37,33,24,65,70,35,48,52,51,49,51,56,40,45,76,68,74,42,48,68,47,75,47,52,92,57,102,58,73,31,60,65,50,45,77,45,75,60,88,96,43,78,44,58,80,51,69,84,77,80,64,76,92,50,55,68,63,59,51,50,33,44,75,72,72,41,47,90,74,66,74,82,78,74,80,82,76,78,52,66,48,80,54,97,94,41,77,42,73,55,58,72,92,78,52,129